Protein AF-A0AAN9YIM8-F1 (afdb_monomer)

Radius of gyration: 16.3 Å; Cα contacts (8 Å, |Δi|>4): 104; chains: 1; bounding box: 37×30×41 Å

InterPro domains:
  IPR000791 Acetate transporter GPR1/Ato2/SatP-like [PF01184] (15-71)
  IPR051633 Acetate Uptake Transporter [PTHR31123] (1-81)

Foldseek 3Di:
DCPPNVDDVCLVCLVVLPPVQAPVLQVVLVVCVVVVNNVSNVVSNVSNVVSNVVSLCSDVVNLNQQVQDDPPDDSVVSVVDPVSVVVD

Mean predicted aligned error: 5.13 Å

pLDDT: mean 90.25, std 9.95, range [59.31, 98.44]

Sequence (88 aa):
MQWRGAGSSGAEQIPQFFFFGGLLQVIAGLLEWFLGNTYPSVIFCTFGAFFLSFAGILNPSFAAFSSFATAGQDPSTGLTTRSFNAGF

Nearest PDB structures (foldseek):
  4di0-assembly1_B  TM=6.106E-01  e=4.981E+00  Burkholderia pseudomallei 1710b

Organism: NCBI:txid2898453

Structure (mmCIF, N/CA/C/O backbone):
data_AF-A0AAN9YIM8-F1
#
_entry.id   AF-A0AAN9YIM8-F1
#
loop_
_atom_sit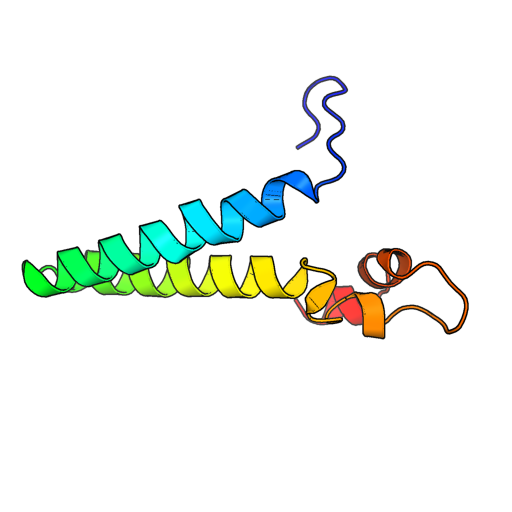e.group_PDB
_atom_site.id
_atom_site.type_symbol
_atom_site.label_atom_id
_atom_site.label_alt_id
_atom_site.label_comp_id
_atom_site.label_asym_id
_atom_site.label_entity_id
_atom_site.label_seq_id
_atom_site.pdbx_PDB_ins_code
_atom_site.Cartn_x
_atom_site.Cartn_y
_atom_site.Cartn_z
_atom_site.occupancy
_atom_site.B_iso_or_equiv
_atom_site.auth_seq_id
_atom_site.auth_comp_id
_atom_site.auth_asym_id
_atom_site.auth_atom_id
_atom_site.pdbx_PDB_model_num
ATOM 1 N N . MET A 1 1 ? -9.604 15.074 5.103 1.00 59.31 1 MET A N 1
ATOM 2 C CA . MET A 1 1 ? -10.074 16.438 5.444 1.00 59.31 1 MET A CA 1
ATOM 3 C C . MET A 1 1 ? -11.537 16.540 5.033 1.00 59.31 1 MET A C 1
ATOM 5 O O . MET A 1 1 ? -11.824 16.301 3.868 1.00 59.31 1 MET A O 1
ATOM 9 N N . GLN A 1 2 ? -12.456 16.802 5.964 1.00 67.94 2 GLN A N 1
ATOM 10 C CA . GLN A 1 2 ? -13.900 16.871 5.682 1.00 67.94 2 GLN A CA 1
ATOM 11 C C . GLN A 1 2 ? -14.276 18.255 5.127 1.00 67.94 2 GLN A C 1
ATOM 13 O O . GLN A 1 2 ? -14.734 19.139 5.850 1.00 67.94 2 GLN A O 1
ATOM 18 N N . TRP A 1 3 ? -14.026 18.475 3.836 1.00 70.31 3 TRP A N 1
ATOM 19 C CA . TRP A 1 3 ? -14.287 19.758 3.182 1.00 70.31 3 TRP A CA 1
ATOM 20 C C . TRP A 1 3 ? -15.796 20.043 3.113 1.00 70.31 3 TRP A C 1
ATOM 22 O O . TRP A 1 3 ? -16.522 19.389 2.373 1.00 70.31 3 TRP A O 1
ATOM 32 N N . ARG A 1 4 ? -16.270 21.046 3.866 1.00 74.75 4 ARG A N 1
ATOM 33 C CA . ARG A 1 4 ? -17.643 21.598 3.790 1.00 74.75 4 ARG A CA 1
ATOM 34 C C . ARG A 1 4 ? -18.768 20.564 3.947 1.00 74.75 4 ARG A C 1
ATOM 36 O O . ARG A 1 4 ? -19.730 20.575 3.187 1.00 74.75 4 ARG A O 1
ATOM 43 N N . GLY A 1 5 ? -18.656 19.670 4.924 1.00 68.06 5 GLY A N 1
ATOM 44 C CA . GLY A 1 5 ? -19.684 18.649 5.145 1.00 68.06 5 GLY A CA 1
ATOM 45 C C . GLY A 1 5 ? -19.626 17.481 4.157 1.00 68.06 5 GLY A C 1
ATOM 46 O O . GLY A 1 5 ? -20.498 16.620 4.206 1.00 68.06 5 GLY A O 1
ATOM 47 N N . ALA A 1 6 ? -18.581 17.390 3.321 1.00 66.69 6 ALA A N 1
ATOM 48 C CA . ALA A 1 6 ? -18.187 16.139 2.676 1.00 66.69 6 ALA A CA 1
ATOM 49 C C . ALA A 1 6 ? -17.628 15.175 3.744 1.00 66.69 6 ALA A C 1
ATOM 51 O O . ALA A 1 6 ? -16.417 15.007 3.908 1.00 66.69 6 ALA A O 1
ATOM 52 N N . GLY A 1 7 ? -18.537 14.624 4.549 1.00 60.56 7 GLY A N 1
ATOM 53 C CA . GLY A 1 7 ? -18.287 13.564 5.513 1.00 60.56 7 GLY A CA 1
ATOM 54 C C . GLY A 1 7 ? -18.399 12.227 4.801 1.00 60.56 7 GLY A C 1
ATOM 55 O O . GLY A 1 7 ? -19.491 11.716 4.585 1.00 60.56 7 GLY A O 1
ATOM 56 N N . SER A 1 8 ? -17.253 11.704 4.401 1.00 63.66 8 SER A N 1
ATOM 57 C CA . SER A 1 8 ? -17.085 10.351 3.893 1.00 63.66 8 SER A CA 1
ATOM 58 C C . SER A 1 8 ? -16.762 9.432 5.079 1.00 63.66 8 SER A C 1
ATOM 60 O O . SER A 1 8 ? -16.042 9.853 5.988 1.00 63.66 8 SER A O 1
ATOM 62 N N . SER A 1 9 ? -17.251 8.187 5.083 1.00 67.94 9 SER A N 1
ATOM 63 C CA . SER A 1 9 ? -16.987 7.215 6.163 1.00 67.94 9 SER A CA 1
ATOM 64 C C . SER A 1 9 ? -15.503 6.825 6.277 1.00 67.94 9 SER A C 1
ATOM 66 O O . SER A 1 9 ? -15.108 6.086 7.175 1.00 67.94 9 SER A O 1
ATOM 68 N N . GLY A 1 10 ? -14.667 7.304 5.347 1.00 72.56 10 GLY A N 1
ATOM 69 C CA . GLY A 1 10 ? -13.268 6.924 5.193 1.00 72.56 10 GLY A CA 1
ATOM 70 C C . GLY A 1 10 ? -13.092 5.568 4.508 1.00 72.56 10 GLY A C 1
ATOM 71 O O . GLY A 1 10 ? -12.076 5.366 3.846 1.00 72.56 10 GLY A O 1
ATOM 72 N N . ALA A 1 11 ? -14.086 4.675 4.580 1.00 77.94 11 ALA A N 1
ATOM 73 C CA . ALA A 1 11 ? -14.022 3.334 3.999 1.00 77.94 11 ALA A CA 1
ATOM 74 C C . ALA A 1 11 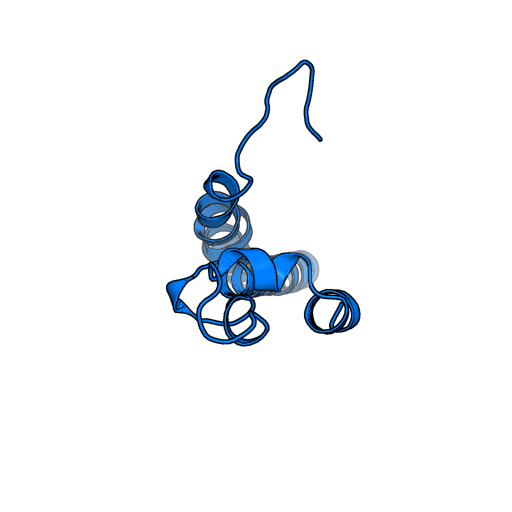? -13.896 3.356 2.466 1.00 77.94 11 ALA A C 1
ATOM 76 O O . ALA A 1 11 ? -13.176 2.547 1.885 1.00 77.94 11 ALA A O 1
ATOM 77 N N . GLU A 1 12 ? -14.514 4.331 1.803 1.00 82.19 12 GLU A N 1
ATOM 78 C CA . GLU A 1 12 ? -14.402 4.559 0.359 1.00 82.19 12 GLU A CA 1
ATOM 79 C C . GLU A 1 12 ? -12.972 4.871 -0.122 1.00 82.19 12 GLU A C 1
ATOM 81 O O . GLU A 1 12 ? -12.703 4.772 -1.317 1.00 82.19 12 GLU A O 1
ATOM 86 N N . GLN A 1 13 ? -12.031 5.184 0.777 1.00 87.06 13 GLN A N 1
ATOM 87 C CA . GLN A 1 13 ? -10.617 5.363 0.424 1.00 87.06 13 GLN A CA 1
ATOM 88 C C . GLN A 1 13 ? -9.846 4.035 0.365 1.00 87.06 13 GLN A C 1
ATOM 90 O O . GLN A 1 13 ? -8.808 3.963 -0.290 1.00 87.06 13 GLN A O 1
ATOM 95 N N . ILE A 1 14 ? -10.350 2.961 0.987 1.00 91.69 14 ILE A N 1
ATOM 96 C CA . ILE A 1 14 ? -9.680 1.650 1.016 1.00 91.69 14 ILE A CA 1
ATOM 97 C C . ILE A 1 14 ? -9.402 1.122 -0.407 1.00 91.69 14 ILE A C 1
ATOM 99 O O . ILE A 1 14 ? -8.259 0.743 -0.680 1.00 91.69 14 ILE A O 1
ATOM 103 N N . PRO A 1 15 ? -10.359 1.149 -1.361 1.00 93.06 15 PRO A N 1
ATOM 104 C CA . PRO A 1 15 ? -10.084 0.760 -2.745 1.00 93.06 15 PRO A CA 1
ATOM 105 C C . PRO A 1 15 ? -9.043 1.656 -3.426 1.00 93.06 15 PRO A C 1
ATOM 107 O O . PRO A 1 15 ? -8.222 1.166 -4.199 1.00 93.06 15 PRO A O 1
ATOM 110 N N . GLN A 1 16 ? -9.033 2.959 -3.129 1.00 93.38 16 GLN A N 1
ATOM 111 C CA . GLN A 1 16 ? -8.045 3.886 -3.686 1.00 93.38 16 GLN A CA 1
ATOM 112 C C . GLN A 1 16 ? -6.624 3.528 -3.226 1.00 93.38 16 GLN A C 1
ATOM 114 O O . GLN A 1 16 ? -5.697 3.551 -4.041 1.00 93.38 16 GLN A O 1
ATOM 119 N N . PHE A 1 17 ? -6.455 3.142 -1.958 1.00 95.62 17 PHE A N 1
ATOM 120 C CA . PHE A 1 17 ? -5.177 2.653 -1.439 1.00 95.62 17 PHE A CA 1
ATOM 121 C C . PHE A 1 17 ? -4.771 1.314 -2.066 1.00 95.62 17 PHE A C 1
ATOM 123 O O . PHE A 1 17 ? -3.610 1.160 -2.430 1.00 95.62 17 PHE A O 1
ATOM 130 N N . PHE A 1 18 ? -5.705 0.377 -2.277 1.00 97.06 18 PHE A N 1
ATOM 131 C CA . PHE A 1 18 ? -5.390 -0.897 -2.938 1.00 97.06 18 PHE A CA 1
ATOM 132 C C . PHE A 1 18 ? -4.960 -0.725 -4.3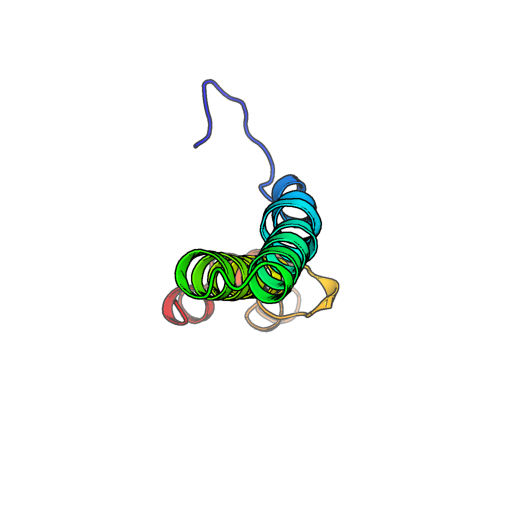93 1.00 97.06 18 PHE A C 1
ATOM 134 O O . PHE A 1 18 ? -3.954 -1.295 -4.810 1.00 97.06 18 PHE A O 1
ATOM 141 N N . PHE A 1 19 ? -5.725 0.028 -5.180 1.00 96.69 19 PHE A N 1
ATOM 142 C CA . PHE A 1 19 ? -5.561 0.023 -6.631 1.00 96.69 19 PHE A CA 1
ATOM 143 C C . PHE A 1 19 ? -4.667 1.146 -7.136 1.00 96.69 19 PHE A C 1
ATOM 145 O O . PHE A 1 19 ? -3.795 0.887 -7.960 1.00 96.69 19 PHE A O 1
ATOM 152 N N . PHE A 1 20 ? -4.858 2.374 -6.652 1.00 94.94 20 PHE A N 1
ATOM 153 C CA . PHE A 1 20 ? -4.154 3.537 -7.190 1.00 94.94 20 PHE A CA 1
ATOM 154 C C . PHE A 1 20 ? -2.837 3.778 -6.455 1.00 94.94 20 PHE A C 1
ATOM 156 O O . PHE A 1 20 ? -1.777 3.768 -7.073 1.00 94.94 20 PHE A O 1
ATOM 163 N N . GLY A 1 21 ? -2.901 3.919 -5.128 1.00 92.94 21 GLY A N 1
ATOM 164 C CA . GLY A 1 21 ? -1.703 4.059 -4.297 1.00 92.94 21 GLY A CA 1
ATOM 165 C C . GLY A 1 21 ? -0.898 2.765 -4.185 1.00 92.94 21 GLY A C 1
ATOM 166 O O . GLY A 1 21 ? 0.289 2.821 -3.913 1.00 92.94 21 GLY A O 1
ATOM 167 N N . GLY A 1 22 ? -1.530 1.607 -4.394 1.00 97.00 22 GLY A N 1
ATOM 168 C CA . GLY A 1 22 ? -0.934 0.290 -4.200 1.00 97.00 22 GLY A CA 1
ATOM 169 C C . GLY A 1 22 ? -0.514 -0.389 -5.499 1.00 97.00 22 GLY A C 1
ATOM 170 O O . GLY A 1 22 ? 0.613 -0.233 -5.962 1.00 97.00 22 GLY A O 1
ATOM 171 N N . LEU A 1 23 ? -1.427 -1.165 -6.088 1.00 98.00 23 LEU A N 1
ATOM 172 C CA . LEU A 1 23 ? -1.175 -2.020 -7.251 1.00 98.00 23 LEU A CA 1
ATOM 173 C C . LEU A 1 23 ? -0.585 -1.249 -8.436 1.00 98.00 23 LEU A C 1
ATOM 175 O O . LEU A 1 23 ? 0.459 -1.637 -8.958 1.00 98.00 23 LEU A O 1
ATOM 179 N N . LEU A 1 24 ? -1.234 -0.159 -8.854 1.00 98.25 24 LEU A N 1
ATOM 180 C CA . LEU A 1 24 ? -0.778 0.640 -9.990 1.00 98.25 24 LEU A CA 1
ATOM 181 C C . LEU A 1 24 ? 0.617 1.219 -9.735 1.00 98.25 24 LEU A C 1
ATOM 183 O O . LEU A 1 24 ? 1.463 1.200 -10.625 1.00 98.25 24 LEU A O 1
ATOM 187 N N . GLN A 1 25 ? 0.872 1.688 -8.513 1.00 98.31 25 GLN A N 1
ATOM 188 C CA . GLN A 1 25 ? 2.152 2.273 -8.138 1.00 98.31 25 GLN A CA 1
ATOM 189 C C . GLN A 1 25 ? 3.278 1.227 -8.074 1.00 98.31 25 GLN A C 1
ATOM 191 O O . GLN A 1 25 ? 4.379 1.491 -8.552 1.00 98.31 25 GLN A O 1
ATOM 196 N N . VAL A 1 26 ? 3.009 0.014 -7.577 1.00 98.44 26 VAL A N 1
ATOM 197 C CA . VAL A 1 26 ? 3.973 -1.102 -7.633 1.00 98.44 26 VAL A CA 1
ATOM 198 C C . VAL A 1 26 ? 4.270 -1.493 -9.080 1.00 98.44 26 VAL A C 1
ATOM 200 O O . VAL A 1 26 ? 5.433 -1.674 -9.435 1.00 98.44 26 VAL A O 1
ATOM 203 N N . ILE A 1 27 ? 3.246 -1.576 -9.938 1.00 98.44 27 ILE A N 1
ATOM 204 C CA . ILE A 1 27 ? 3.439 -1.845 -11.369 1.00 98.44 27 ILE A CA 1
ATOM 205 C C . ILE A 1 27 ? 4.306 -0.751 -12.001 1.00 98.44 27 ILE A C 1
ATOM 207 O O . ILE A 1 27 ? 5.250 -1.075 -12.716 1.00 98.44 27 ILE A O 1
ATOM 211 N N . ALA A 1 28 ? 4.055 0.526 -11.701 1.00 98.25 28 ALA A N 1
ATOM 212 C CA . ALA A 1 28 ? 4.892 1.625 -12.176 1.00 98.25 28 ALA A CA 1
ATOM 213 C C . ALA A 1 28 ? 6.354 1.467 -11.719 1.00 98.25 28 ALA A C 1
ATOM 215 O O . ALA A 1 28 ? 7.264 1.588 -12.534 1.00 98.25 28 ALA A O 1
ATOM 216 N N . GLY A 1 29 ? 6.592 1.106 -10.454 1.00 98.38 29 GLY A N 1
ATOM 217 C CA . GLY A 1 29 ? 7.942 0.845 -9.944 1.00 98.38 29 GLY A CA 1
ATOM 218 C C . GLY A 1 29 ? 8.651 -0.330 -10.628 1.00 98.38 29 GLY A C 1
ATOM 219 O O . GLY A 1 29 ? 9.859 -0.263 -10.872 1.00 98.38 29 GLY A O 1
ATOM 220 N N . LEU A 1 30 ? 7.909 -1.376 -11.000 1.00 98.31 30 LEU A N 1
ATOM 221 C CA . LEU A 1 30 ? 8.435 -2.491 -11.794 1.00 98.31 30 LEU A CA 1
ATOM 222 C C . LEU A 1 30 ? 8.774 -2.063 -13.227 1.00 98.31 30 LEU A C 1
ATOM 224 O O . LEU A 1 30 ? 9.811 -2.458 -13.752 1.00 98.31 30 LEU A O 1
ATOM 228 N N . LEU A 1 31 ? 7.938 -1.237 -13.859 1.00 98.38 31 LEU A N 1
ATOM 229 C CA . LEU A 1 31 ? 8.202 -0.720 -15.204 1.00 98.38 31 LEU A CA 1
ATOM 230 C C . LEU A 1 31 ? 9.440 0.190 -15.231 1.00 98.38 31 LEU A C 1
ATOM 232 O O . LEU A 1 31 ? 10.273 0.054 -16.124 1.00 98.38 31 LEU A O 1
ATOM 236 N N . GLU A 1 32 ? 9.619 1.042 -14.220 1.00 98.44 32 GLU A N 1
ATOM 237 C CA . GLU A 1 32 ? 10.829 1.863 -14.063 1.00 98.44 32 GLU A CA 1
ATOM 238 C C . GLU A 1 32 ? 12.094 1.013 -13.877 1.00 98.44 32 GLU A C 1
ATOM 240 O O . GLU A 1 32 ? 13.164 1.370 -14.373 1.00 98.44 32 GLU A O 1
ATOM 245 N N . TRP A 1 33 ? 11.982 -0.144 -13.215 1.00 97.62 33 TRP A N 1
ATOM 246 C CA . TRP A 1 33 ? 13.100 -1.080 -13.094 1.00 97.62 33 TRP A CA 1
ATOM 247 C C . TRP A 1 33 ? 13.523 -1.640 -14.456 1.00 97.62 33 TRP A C 1
ATOM 249 O O . TRP A 1 33 ? 14.716 -1.659 -14.758 1.00 97.62 33 TRP A O 1
ATOM 259 N N . PHE A 1 34 ? 12.563 -2.018 -15.311 1.00 97.62 34 PHE A N 1
ATOM 260 C CA . PHE A 1 34 ? 12.851 -2.468 -16.680 1.00 97.62 34 PHE A CA 1
ATOM 261 C C . PHE A 1 34 ? 13.496 -1.379 -17.549 1.00 97.62 34 PHE A C 1
ATOM 263 O O . PHE A 1 34 ? 14.288 -1.694 -18.433 1.00 97.62 34 PHE A O 1
ATOM 270 N N . LEU A 1 35 ? 13.193 -0.106 -17.284 1.00 97.50 35 LEU A N 1
ATOM 271 C CA . LEU A 1 35 ? 13.806 1.051 -17.946 1.00 97.50 35 LEU A CA 1
ATOM 272 C C . LEU A 1 35 ? 15.210 1.389 -17.404 1.00 97.50 35 LEU A C 1
ATOM 274 O O . LEU A 1 35 ? 15.886 2.248 -17.966 1.00 97.50 35 LEU A O 1
ATOM 278 N N . GLY A 1 36 ? 15.663 0.728 -16.331 1.00 97.50 36 GLY A N 1
ATOM 279 C CA . GLY A 1 36 ? 16.948 0.998 -15.677 1.00 97.50 36 GLY A CA 1
ATOM 280 C C . GLY A 1 36 ? 16.931 2.195 -14.718 1.00 97.50 36 GLY A C 1
ATOM 281 O O . GLY A 1 36 ? 17.980 2.598 -14.214 1.00 97.50 36 GLY A O 1
ATOM 282 N N . ASN A 1 37 ? 15.755 2.754 -14.422 1.00 98.19 37 ASN A N 1
ATOM 283 C CA . ASN A 1 37 ? 15.596 3.892 -13.523 1.00 98.19 37 ASN A CA 1
ATOM 284 C C . ASN A 1 37 ? 15.445 3.423 -12.067 1.00 98.19 37 ASN A C 1
ATOM 286 O O . ASN A 1 37 ? 14.346 3.344 -11.512 1.00 98.19 37 ASN A O 1
ATOM 290 N N . THR A 1 38 ? 16.570 3.141 -11.409 1.00 97.62 38 THR A N 1
ATOM 291 C CA . THR A 1 38 ? 16.575 2.570 -10.050 1.00 97.62 38 THR A CA 1
ATOM 292 C C . THR A 1 38 ? 15.918 3.474 -9.005 1.00 97.62 38 THR A C 1
ATOM 294 O O . THR A 1 38 ? 15.188 2.988 -8.146 1.00 97.62 38 THR A O 1
ATOM 297 N N . TYR A 1 39 ? 16.146 4.790 -9.067 1.00 98.00 39 TYR A N 1
ATOM 298 C CA . TYR A 1 39 ? 15.600 5.729 -8.080 1.00 98.00 39 TYR A CA 1
ATOM 299 C C . TYR A 1 39 ? 14.058 5.752 -8.053 1.00 98.00 39 TYR A C 1
ATOM 301 O O . TYR A 1 39 ? 13.489 5.431 -7.005 1.00 98.00 39 TYR A O 1
ATOM 309 N N . PRO A 1 40 ? 13.352 6.068 -9.160 1.00 97.75 40 PRO A N 1
ATOM 310 C CA . PRO A 1 40 ? 11.891 6.057 -9.152 1.00 97.75 40 PRO A CA 1
ATOM 311 C C . PRO A 1 40 ? 11.324 4.647 -8.961 1.00 97.75 40 PRO A C 1
ATOM 313 O O . PRO A 1 40 ? 10.309 4.512 -8.284 1.00 97.75 40 PRO A O 1
ATOM 316 N N . SER A 1 41 ? 11.996 3.595 -9.450 1.00 98.44 41 SER A N 1
ATOM 317 C CA . SER A 1 41 ? 11.583 2.210 -9.201 1.00 98.44 41 SER A CA 1
ATOM 318 C C . SER A 1 41 ? 11.465 1.901 -7.705 1.00 98.44 41 SER A C 1
ATOM 320 O O . SER A 1 41 ? 10.407 1.476 -7.236 1.00 98.44 41 SER A O 1
ATOM 322 N N . VAL A 1 42 ? 12.518 2.181 -6.930 1.00 98.31 42 VAL A N 1
ATOM 323 C CA . VAL A 1 42 ? 12.531 1.910 -5.485 1.00 98.31 42 VAL A CA 1
ATOM 324 C C . VAL A 1 42 ? 11.487 2.756 -4.757 1.00 98.31 42 VAL A C 1
ATOM 326 O O . VAL A 1 42 ? 10.771 2.240 -3.898 1.00 98.31 42 VAL A O 1
ATOM 329 N N . ILE A 1 43 ? 11.348 4.035 -5.114 1.00 98.19 43 ILE A N 1
ATOM 330 C CA . ILE A 1 43 ? 10.348 4.925 -4.509 1.00 98.19 43 ILE A CA 1
ATOM 331 C C . ILE A 1 43 ? 8.932 4.423 -4.788 1.00 98.19 43 ILE A C 1
ATOM 333 O O . ILE A 1 43 ? 8.130 4.281 -3.868 1.00 98.19 43 ILE A O 1
ATOM 337 N N . PHE A 1 44 ? 8.606 4.109 -6.038 1.00 98.19 44 PHE A N 1
ATOM 338 C CA . PHE A 1 44 ? 7.266 3.658 -6.388 1.00 98.19 44 PHE A CA 1
ATOM 339 C C . PHE A 1 44 ? 6.932 2.310 -5.753 1.00 98.19 44 PHE A C 1
ATOM 341 O O . PHE A 1 44 ? 5.851 2.172 -5.184 1.00 98.19 44 PHE A O 1
ATOM 348 N N . CYS A 1 45 ? 7.864 1.357 -5.729 1.00 98.19 45 CYS A N 1
ATOM 349 C CA . CYS A 1 45 ? 7.648 0.085 -5.041 1.00 98.19 45 CYS A CA 1
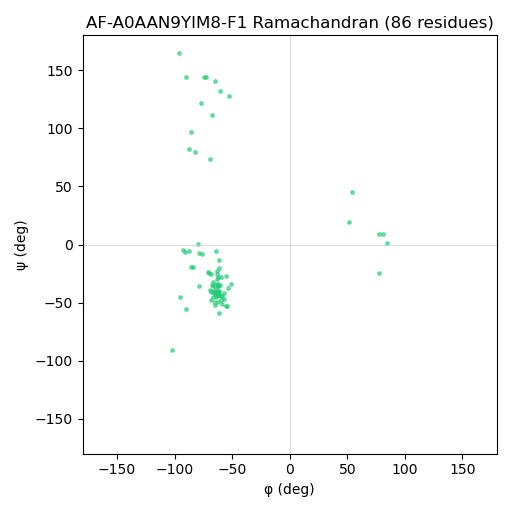ATOM 350 C C . CYS A 1 45 ? 7.457 0.259 -3.524 1.00 98.19 45 CYS A C 1
ATOM 352 O O . CYS A 1 45 ? 6.559 -0.357 -2.952 1.00 98.19 45 CYS A O 1
ATOM 354 N N . THR A 1 46 ? 8.261 1.101 -2.864 1.00 98.12 46 THR A N 1
ATOM 355 C CA . THR A 1 46 ? 8.179 1.298 -1.402 1.00 98.12 46 THR A CA 1
ATOM 356 C C . THR A 1 46 ? 6.892 2.000 -0.980 1.00 98.12 46 THR A C 1
ATOM 358 O O . THR A 1 46 ? 6.190 1.506 -0.097 1.00 98.12 46 THR A O 1
ATOM 361 N N . PHE A 1 47 ? 6.521 3.097 -1.642 1.00 97.94 47 PHE A N 1
ATOM 362 C CA . PHE A 1 47 ? 5.245 3.764 -1.375 1.00 97.94 47 PHE A CA 1
ATOM 363 C C . PHE A 1 47 ? 4.044 2.911 -1.812 1.00 97.94 47 PHE A C 1
ATOM 365 O O . PHE A 1 47 ? 3.035 2.884 -1.110 1.00 97.94 47 PHE A O 1
ATOM 372 N N . GLY A 1 48 ? 4.168 2.147 -2.901 1.00 98.12 48 GLY A N 1
ATOM 373 C CA . GLY A 1 48 ? 3.154 1.185 -3.334 1.00 98.12 48 GLY A CA 1
ATOM 374 C C . GLY A 1 48 ? 2.867 0.114 -2.280 1.00 98.12 48 GLY A C 1
ATOM 375 O O . GLY A 1 48 ? 1.718 -0.130 -1.908 1.00 98.12 48 GLY A O 1
ATOM 376 N N . ALA A 1 49 ? 3.922 -0.484 -1.723 1.00 97.94 49 ALA A N 1
ATOM 377 C CA . ALA A 1 49 ? 3.811 -1.447 -0.632 1.00 97.94 49 ALA A CA 1
ATOM 378 C C . ALA A 1 49 ? 3.241 -0.818 0.652 1.00 97.94 49 ALA A C 1
ATOM 380 O O . ALA A 1 49 ? 2.440 -1.452 1.345 1.00 97.94 49 ALA A O 1
ATOM 381 N N . PHE A 1 50 ? 3.607 0.433 0.951 1.00 97.06 50 PHE A N 1
ATOM 382 C CA . PHE A 1 50 ? 3.039 1.183 2.070 1.00 97.06 50 PHE A CA 1
ATOM 383 C C . PHE A 1 50 ? 1.517 1.334 1.932 1.00 97.06 50 PHE A C 1
ATOM 385 O O . PHE A 1 50 ? 0.788 0.968 2.853 1.00 97.06 50 PHE A O 1
ATOM 392 N N . PHE A 1 51 ? 1.017 1.793 0.781 1.00 97.00 51 PHE A N 1
ATOM 393 C CA . PHE A 1 51 ? -0.424 1.966 0.577 1.00 97.00 51 PHE A CA 1
ATOM 394 C C . PHE A 1 51 ? -1.189 0.639 0.564 1.00 97.00 51 PHE A C 1
ATOM 396 O O . PHE A 1 51 ? -2.284 0.582 1.120 1.00 97.00 51 PHE A O 1
ATOM 403 N N . LEU A 1 52 ? -0.617 -0.442 0.018 1.00 97.12 52 LEU A N 1
ATOM 404 C CA . LEU A 1 52 ? -1.215 -1.782 0.116 1.00 97.12 52 LEU A CA 1
ATOM 405 C C . LEU A 1 52 ? -1.332 -2.251 1.570 1.00 97.12 52 LEU A C 1
ATOM 407 O O . LEU A 1 52 ? -2.375 -2.765 1.974 1.00 97.12 52 LEU A O 1
ATOM 411 N N . SER A 1 53 ? -0.283 -2.040 2.366 1.00 95.62 53 SER A N 1
ATOM 412 C CA . SER A 1 53 ? -0.281 -2.392 3.790 1.00 95.62 53 SER A CA 1
ATOM 413 C C . SER A 1 53 ? -1.311 -1.565 4.561 1.00 95.62 53 SER A C 1
ATOM 415 O O . SER A 1 53 ? -2.083 -2.110 5.348 1.00 95.62 53 SER A O 1
ATOM 417 N N . PHE A 1 54 ? -1.387 -0.262 4.279 1.00 93.56 54 PHE A N 1
ATOM 418 C CA . PHE A 1 54 ? -2.368 0.639 4.880 1.00 93.56 54 PHE A CA 1
ATOM 419 C C . PHE A 1 54 ? -3.810 0.258 4.514 1.00 93.56 54 PHE A C 1
ATOM 421 O O . PHE A 1 54 ? -4.688 0.231 5.376 1.00 93.56 54 PHE A O 1
ATOM 428 N N . ALA A 1 55 ? -4.050 -0.127 3.258 1.00 94.56 55 ALA A N 1
ATOM 429 C CA . ALA A 1 55 ? -5.341 -0.644 2.820 1.00 94.56 55 ALA A CA 1
ATOM 430 C C . ALA A 1 55 ? -5.719 -1.939 3.558 1.00 94.56 55 ALA A C 1
ATOM 432 O O . ALA A 1 55 ? -6.868 -2.101 3.964 1.00 94.56 55 ALA A O 1
ATOM 433 N N . GLY A 1 56 ? -4.752 -2.839 3.771 1.00 94.00 56 GLY A N 1
ATOM 434 C CA . GLY A 1 56 ? -4.935 -4.072 4.539 1.00 94.00 56 GLY A CA 1
ATOM 435 C C . GLY A 1 56 ? -5.309 -3.813 5.998 1.00 94.00 56 GLY A C 1
ATOM 436 O O . GLY A 1 56 ? -6.249 -4.423 6.498 1.00 94.00 56 GLY A O 1
ATOM 437 N N . ILE A 1 57 ? -4.641 -2.858 6.651 1.00 92.25 57 ILE A N 1
ATOM 438 C CA . ILE A 1 57 ? -4.946 -2.449 8.032 1.00 92.25 57 ILE A CA 1
ATOM 439 C C . ILE A 1 57 ? -6.400 -1.992 8.173 1.00 92.25 57 ILE A C 1
ATOM 441 O O . ILE A 1 57 ? -7.048 -2.333 9.158 1.00 92.25 57 ILE A O 1
ATOM 445 N N . LEU A 1 58 ? -6.909 -1.224 7.207 1.00 90.56 58 LEU A N 1
ATOM 446 C CA . LEU A 1 58 ? -8.261 -0.660 7.244 1.00 90.56 58 LEU A CA 1
ATOM 447 C C . LEU A 1 58 ? -9.337 -1.613 6.712 1.00 90.56 58 LEU A C 1
ATOM 449 O O . LEU A 1 58 ? -10.520 -1.414 6.983 1.00 90.56 58 LEU A O 1
ATOM 453 N N . ASN A 1 59 ? -8.961 -2.632 5.939 1.00 91.50 59 ASN A N 1
ATOM 454 C CA . ASN A 1 59 ? -9.914 -3.565 5.355 1.00 91.50 59 ASN A CA 1
ATOM 455 C C . ASN A 1 59 ? -10.404 -4.568 6.423 1.00 91.50 59 ASN A C 1
ATOM 457 O O . ASN A 1 59 ? -9.595 -5.328 6.966 1.00 91.50 59 ASN A O 1
ATOM 461 N N . PRO A 1 60 ? -11.727 -4.643 6.683 1.00 88.56 60 PRO A N 1
ATOM 462 C CA . PRO A 1 60 ? -12.297 -5.542 7.691 1.00 88.56 60 PRO A CA 1
ATOM 463 C C . PRO A 1 60 ? -11.919 -7.017 7.507 1.00 88.56 60 PRO A C 1
ATOM 465 O O . PRO A 1 60 ? -11.852 -7.760 8.481 1.00 88.56 60 PRO A O 1
ATOM 468 N N . SER A 1 61 ? -11.626 -7.437 6.273 1.00 90.75 61 SER A N 1
ATOM 469 C CA . SER A 1 61 ? -11.288 -8.826 5.935 1.00 90.75 61 SER A CA 1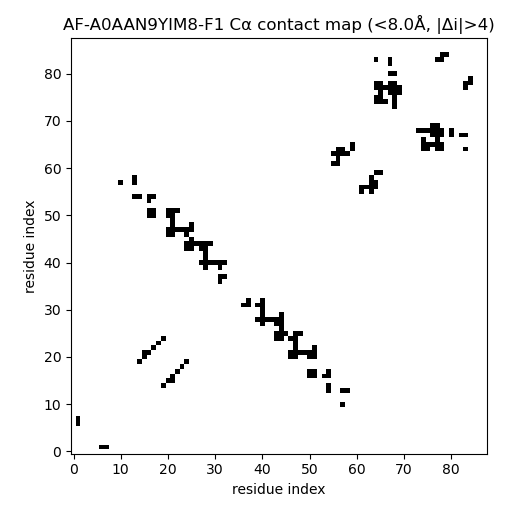
ATOM 470 C C . SER A 1 61 ? -10.003 -9.321 6.608 1.00 90.75 61 SER A C 1
ATOM 472 O O . SER A 1 61 ? -9.848 -10.522 6.804 1.00 90.75 61 SER A O 1
ATOM 474 N N . PHE A 1 62 ? -9.085 -8.417 6.969 1.00 91.81 62 PHE A N 1
ATOM 475 C CA . PHE A 1 62 ? -7.833 -8.770 7.650 1.00 91.81 62 PHE A CA 1
ATOM 476 C C . PHE A 1 62 ? -7.945 -8.748 9.177 1.00 91.81 62 PHE A C 1
ATOM 478 O O . PHE A 1 62 ? -6.988 -9.106 9.858 1.00 91.81 62 PHE A O 1
ATOM 485 N N . ALA A 1 63 ? -9.081 -8.304 9.724 1.00 91.75 63 ALA A N 1
ATOM 486 C CA . ALA A 1 63 ? -9.333 -8.167 11.158 1.00 91.75 63 ALA A CA 1
ATOM 487 C C . ALA A 1 63 ? -8.266 -7.372 11.953 1.00 91.75 63 ALA A C 1
ATOM 489 O O . ALA A 1 63 ? -8.191 -7.474 13.180 1.00 91.75 63 ALA A O 1
ATOM 490 N N . ALA A 1 64 ? -7.452 -6.558 11.270 1.00 92.06 64 ALA A N 1
ATOM 491 C CA . ALA A 1 64 ? -6.312 -5.868 11.866 1.00 92.06 64 ALA A CA 1
ATOM 492 C C . ALA A 1 64 ? -6.758 -4.853 12.927 1.00 92.06 64 ALA A C 1
ATOM 494 O O . ALA A 1 64 ? -6.315 -4.936 14.066 1.00 92.06 64 ALA A O 1
ATOM 495 N N . PHE A 1 65 ? -7.690 -3.954 12.598 1.00 90.69 65 PHE A N 1
ATOM 496 C CA . PHE A 1 65 ? -8.249 -3.021 13.583 1.00 90.69 65 PHE A CA 1
ATOM 497 C C . PHE A 1 65 ? -9.316 -3.663 14.479 1.00 90.69 65 PHE A C 1
ATOM 499 O O . PHE A 1 65 ? -9.412 -3.334 15.658 1.00 90.69 65 PHE A O 1
ATOM 506 N N . SER A 1 66 ? -10.126 -4.582 13.945 1.00 91.25 66 SER A N 1
ATOM 507 C CA . SER A 1 66 ? -11.275 -5.132 14.673 1.00 91.25 66 SER A CA 1
ATOM 508 C C . SER A 1 66 ? -10.870 -6.039 15.829 1.00 91.25 66 SER A C 1
ATOM 510 O O . SER A 1 66 ? -11.629 -6.178 16.781 1.00 91.25 66 SER A O 1
ATOM 512 N N . SER A 1 67 ? -9.674 -6.632 15.778 1.00 91.12 67 SER A N 1
ATOM 513 C CA . SER A 1 67 ? -9.109 -7.415 16.885 1.00 91.12 67 SER A CA 1
ATOM 514 C C . SER A 1 67 ? -8.899 -6.598 18.167 1.00 91.12 67 SER A C 1
ATOM 516 O O . SER A 1 67 ? -8.845 -7.170 19.253 1.00 91.12 67 SER A O 1
ATOM 518 N N . PHE A 1 68 ? -8.835 -5.267 18.057 1.00 90.88 68 PHE A N 1
ATOM 519 C CA . PHE A 1 68 ? -8.726 -4.359 19.197 1.00 90.88 68 PHE A CA 1
ATOM 520 C C . PHE A 1 68 ? -10.088 -3.959 19.788 1.00 90.88 68 PHE A C 1
ATOM 522 O O . PHE A 1 68 ? -10.122 -3.281 20.813 1.00 90.88 68 PHE A O 1
ATOM 529 N N . ALA A 1 69 ? -11.210 -4.352 19.175 1.00 92.94 69 ALA A N 1
ATOM 530 C CA . ALA A 1 69 ? -12.541 -4.082 19.712 1.00 92.94 69 ALA A CA 1
ATOM 531 C C . ALA A 1 69 ? -12.859 -4.995 20.912 1.00 92.94 69 ALA A C 1
ATOM 533 O O . ALA A 1 69 ? -12.505 -6.174 20.940 1.00 92.94 69 ALA A O 1
ATOM 534 N N . THR A 1 70 ? -13.572 -4.461 21.907 1.00 91.81 70 THR A N 1
ATOM 535 C CA . THR A 1 70 ? -14.061 -5.257 23.043 1.00 91.81 70 THR A CA 1
ATOM 536 C C . THR A 1 70 ? -15.085 -6.290 22.569 1.00 91.81 70 THR A C 1
ATOM 538 O O . THR A 1 70 ? -15.937 -5.988 21.732 1.00 91.81 70 THR A O 1
ATOM 541 N N . ALA A 1 71 ? -15.050 -7.502 23.134 1.00 89.19 71 ALA A N 1
ATOM 542 C CA . ALA A 1 71 ? -15.993 -8.565 22.789 1.00 89.19 71 ALA A CA 1
ATOM 543 C C . ALA A 1 71 ? -17.458 -8.091 22.898 1.00 89.19 71 ALA A C 1
ATOM 545 O O . ALA A 1 71 ? -17.875 -7.554 23.924 1.00 89.19 71 ALA A O 1
ATOM 546 N N . GLY A 1 72 ? -18.231 -8.293 21.827 1.00 86.75 72 GLY A N 1
ATOM 547 C CA . GLY A 1 72 ? -19.638 -7.886 21.740 1.00 86.75 72 GLY A CA 1
ATOM 548 C C . GLY A 1 72 ? -19.882 -6.431 21.318 1.00 86.75 72 GLY A C 1
ATOM 549 O O . GLY A 1 72 ? -21.038 -6.024 21.255 1.00 86.75 72 GLY A O 1
ATOM 550 N N . GLN A 1 73 ? -18.837 -5.649 21.027 1.00 90.12 73 GLN A N 1
ATOM 551 C CA . GLN A 1 73 ? -18.956 -4.309 20.440 1.00 90.12 73 GLN A CA 1
ATOM 552 C C . GLN A 1 73 ? -18.788 -4.333 18.918 1.00 90.12 73 GLN A C 1
ATOM 554 O O . GLN A 1 73 ? -18.295 -5.305 18.344 1.00 90.12 73 GLN A O 1
ATOM 559 N N . ASP A 1 74 ? -19.188 -3.238 18.268 1.00 90.00 74 ASP A N 1
ATOM 560 C CA . ASP A 1 74 ? -18.985 -3.068 16.833 1.00 90.00 74 A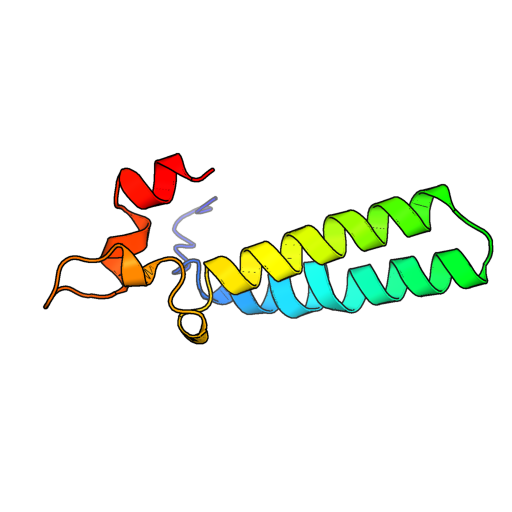SP A CA 1
ATOM 561 C C . ASP A 1 74 ? -17.477 -3.093 16.490 1.00 90.00 74 ASP A C 1
ATOM 563 O O . ASP A 1 74 ? -16.696 -2.387 17.141 1.00 90.00 74 ASP A O 1
ATOM 567 N N . PRO A 1 75 ? -17.044 -3.858 15.469 1.00 88.75 75 PRO A N 1
ATOM 568 C CA . PRO A 1 75 ? -15.645 -3.944 15.049 1.00 88.75 75 PRO A CA 1
ATOM 569 C C . PRO A 1 75 ? -14.959 -2.593 14.810 1.00 88.75 75 PRO A C 1
ATOM 571 O O . PRO A 1 75 ? -13.765 -2.452 15.084 1.00 88.75 75 PRO A O 1
ATOM 574 N N . SER A 1 76 ? -15.694 -1.586 14.321 1.00 87.19 76 SER A N 1
ATOM 575 C CA . SER A 1 76 ? -15.166 -0.243 14.041 1.00 87.19 76 SER A CA 1
ATOM 576 C C . SER A 1 76 ? -14.661 0.477 15.291 1.00 87.19 76 SER A C 1
ATOM 578 O O . SER A 1 76 ? -13.766 1.317 15.190 1.00 87.19 76 SER A O 1
ATOM 580 N N . THR A 1 77 ? -15.142 0.099 16.482 1.00 91.06 77 THR A N 1
ATOM 581 C CA . THR A 1 77 ? -14.655 0.659 17.753 1.00 91.06 77 THR A CA 1
ATOM 582 C C . THR A 1 77 ? -13.160 0.406 17.959 1.00 91.06 77 THR A C 1
ATOM 584 O O . THR A 1 77 ? -12.483 1.250 18.552 1.00 91.06 77 THR A O 1
ATOM 587 N N . GLY A 1 78 ? -12.618 -0.674 17.376 1.00 90.56 78 GLY A N 1
ATOM 588 C CA . GLY A 1 78 ? -11.193 -1.006 17.378 1.00 90.56 78 GLY A CA 1
ATOM 589 C C . GLY A 1 78 ? -10.297 0.127 16.863 1.00 90.56 78 GLY A C 1
ATOM 590 O O . GLY A 1 78 ? -9.263 0.405 17.473 1.00 90.56 78 GLY A O 1
ATOM 591 N N . LEU A 1 79 ? -10.745 0.869 15.837 1.00 88.31 79 LEU A N 1
ATOM 592 C CA . LEU A 1 79 ? -10.020 2.011 15.249 1.00 88.31 79 LEU A CA 1
ATOM 593 C C . LEU A 1 79 ? -9.810 3.163 16.243 1.00 88.31 79 LEU A C 1
ATOM 595 O O . LEU A 1 79 ? -8.850 3.922 16.143 1.00 88.3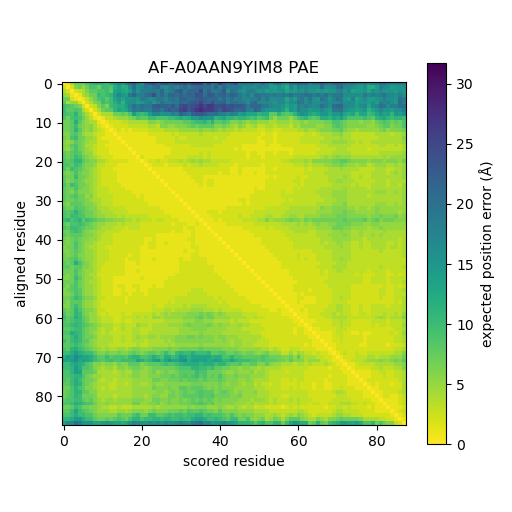1 79 LEU A O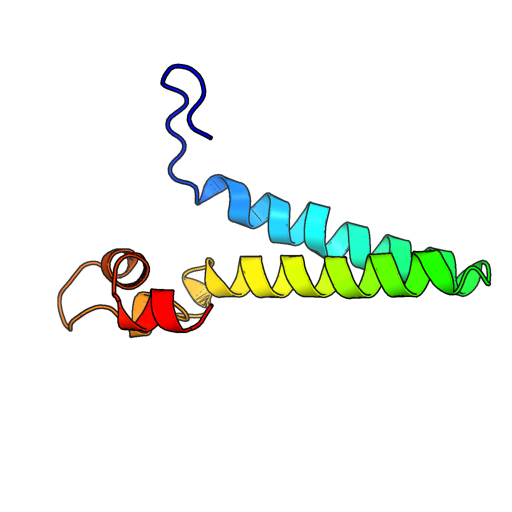 1
ATOM 599 N N . THR A 1 80 ? -10.708 3.304 17.218 1.00 89.38 80 THR A N 1
ATOM 600 C CA . THR A 1 80 ? -10.663 4.392 18.210 1.00 89.38 80 THR A CA 1
ATOM 601 C C . THR A 1 80 ? -9.908 4.014 19.481 1.00 89.38 80 THR A C 1
ATOM 603 O O . THR A 1 80 ? -9.703 4.848 20.364 1.00 89.38 80 THR A O 1
ATOM 606 N N . THR A 1 81 ? -9.465 2.761 19.601 1.00 90.81 81 THR A N 1
ATOM 607 C CA . THR A 1 81 ? -8.774 2.306 20.807 1.00 90.81 81 THR A CA 1
ATOM 608 C C . THR A 1 81 ? -7.368 2.888 20.899 1.00 90.81 81 THR A C 1
ATOM 610 O O . THR A 1 81 ? -6.652 3.031 19.907 1.00 90.81 81 THR A O 1
ATOM 613 N N . ARG A 1 82 ? -6.928 3.196 22.125 1.00 91.12 82 ARG A N 1
ATOM 614 C CA . ARG A 1 82 ? -5.551 3.662 22.369 1.00 91.12 82 ARG A CA 1
ATOM 615 C C . ARG A 1 82 ? -4.511 2.627 21.943 1.00 91.12 82 ARG A C 1
ATOM 617 O O . ARG A 1 82 ? -3.459 3.005 21.456 1.00 91.12 82 ARG A O 1
ATOM 624 N N . SER A 1 83 ? -4.823 1.341 22.109 1.00 88.88 83 SER A N 1
ATOM 625 C CA . SER A 1 83 ?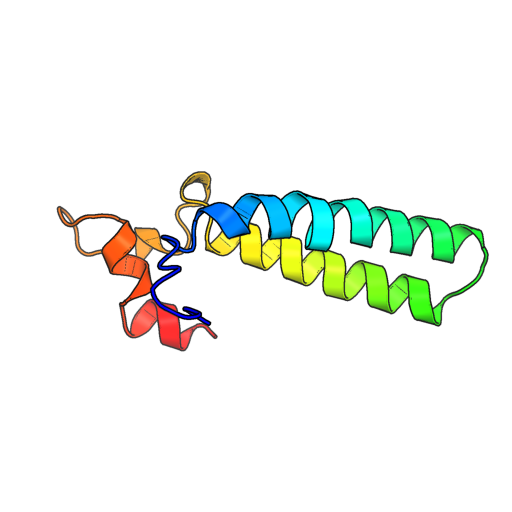 -3.931 0.240 21.736 1.00 88.88 83 SER A CA 1
ATOM 626 C C . SER A 1 83 ? -3.672 0.188 20.232 1.00 88.88 83 SER A C 1
ATOM 628 O O . SER A 1 83 ? -2.527 0.028 19.833 1.00 88.88 83 SER A O 1
ATOM 630 N N . PHE A 1 84 ? -4.712 0.329 19.406 1.00 89.88 84 PHE A N 1
ATOM 631 C CA . PHE A 1 84 ? -4.557 0.353 17.953 1.00 89.88 84 PHE A CA 1
ATOM 632 C C . PHE A 1 84 ? -3.791 1.602 17.498 1.00 89.88 84 PHE A C 1
ATOM 634 O O . PHE A 1 84 ? -2.841 1.503 16.729 1.00 89.88 84 PHE A O 1
ATOM 641 N N . ASN A 1 85 ? -4.148 2.773 18.036 1.00 87.88 85 ASN A N 1
ATOM 642 C CA . ASN A 1 85 ? -3.511 4.041 17.666 1.00 87.88 85 ASN A CA 1
ATOM 643 C C . ASN A 1 85 ? -2.053 4.163 18.137 1.00 87.88 85 ASN A C 1
ATOM 645 O O . ASN A 1 85 ? -1.288 4.891 17.524 1.00 87.88 85 ASN A O 1
ATOM 649 N N . ALA A 1 86 ? -1.654 3.454 19.197 1.00 90.62 86 ALA A N 1
ATOM 650 C CA . ALA A 1 86 ? -0.263 3.400 19.651 1.00 90.62 86 ALA A CA 1
ATOM 651 C C . ALA A 1 86 ? 0.632 2.493 18.786 1.00 90.62 86 ALA A C 1
ATOM 653 O O . ALA A 1 86 ? 1.841 2.457 18.999 1.00 90.62 86 ALA A O 1
ATOM 654 N N . GLY A 1 87 ? 0.054 1.737 17.846 1.00 81.00 87 GLY A N 1
ATOM 655 C CA . GLY A 1 87 ? 0.797 0.906 16.899 1.00 81.00 87 GLY A CA 1
ATOM 656 C C . GLY A 1 87 ? 1.382 1.671 15.706 1.00 81.00 87 GLY A C 1
ATOM 657 O O . GLY A 1 87 ? 1.998 1.032 14.853 1.00 81.00 87 GLY A O 1
ATOM 658 N N . PHE A 1 88 ? 1.177 2.994 15.639 1.00 63.59 88 PHE A N 1
ATOM 659 C CA . PHE A 1 88 ? 1.565 3.875 14.533 1.00 63.59 88 PHE A CA 1
ATOM 660 C C . PHE A 1 88 ? 2.408 5.058 15.008 1.00 63.59 88 PHE A C 1
ATOM 662 O O . PHE A 1 88 ? 2.049 5.668 16.042 1.00 63.59 88 PHE A O 1
#

Secondary structure (DSSP, 8-state):
--GGG----SGGGHHHHHIIIIIIHHHHHHHHHHTT-HHHHHHHHHHHHHHHHHHHHH-GGG-TTGGGSPTTS-GGGGGG-HHHHTT-

Solvent-accessible surface area (backbone atoms only — not comparable to full-atom values): 4763 Å² total; per-residue (Å²): 131,66,64,92,78,52,76,70,92,60,64,84,48,39,61,47,22,40,46,57,44,6,52,49,26,31,51,49,10,52,52,29,46,78,72,67,38,59,69,62,12,53,51,28,35,53,51,7,50,48,25,35,50,52,21,44,45,71,34,75,91,64,41,58,37,37,70,60,27,59,91,94,55,63,46,71,55,3,66,74,30,68,72,54,55,69,76,106